Protein AF-A0A7W0A0T0-F1 (afdb_monomer_lite)

Structure (mmCIF, N/CA/C/O backbone):
data_AF-A0A7W0A0T0-F1
#
_entry.id   AF-A0A7W0A0T0-F1
#
loop_
_atom_site.group_PDB
_atom_site.id
_atom_site.type_symbol
_atom_site.label_atom_id
_atom_site.label_alt_id
_atom_site.label_comp_id
_atom_site.label_asym_id
_atom_site.label_entity_id
_atom_site.label_seq_id
_atom_site.pdbx_PDB_ins_code
_atom_site.Cartn_x
_atom_site.Cartn_y
_atom_site.Cartn_z
_atom_site.occupancy
_atom_site.B_iso_or_equiv
_atom_site.auth_seq_id
_atom_site.auth_comp_id
_atom_site.auth_asym_id
_atom_site.auth_atom_id
_atom_site.pdbx_PDB_model_num
ATOM 1 N N . MET A 1 1 ? 17.023 -3.803 2.689 1.00 39.53 1 MET A N 1
ATOM 2 C CA . MET A 1 1 ? 17.949 -4.000 1.551 1.00 39.53 1 MET A CA 1
ATOM 3 C C . MET A 1 1 ? 18.174 -2.632 0.913 1.00 39.53 1 MET A C 1
ATOM 5 O O . MET A 1 1 ? 17.200 -2.035 0.479 1.00 39.53 1 MET A O 1
ATOM 9 N N . GLN A 1 2 ? 19.383 -2.063 0.972 1.00 31.78 2 GLN A N 1
ATOM 10 C CA . GLN A 1 2 ? 19.670 -0.767 0.330 1.00 31.78 2 GLN A CA 1
ATOM 11 C C . GLN A 1 2 ? 19.904 -0.965 -1.181 1.00 31.78 2 GLN A C 1
ATOM 13 O O . GLN A 1 2 ? 20.426 -2.017 -1.559 1.00 31.78 2 GLN A O 1
ATOM 18 N N . PRO A 1 3 ? 19.532 -0.015 -2.062 1.00 42.34 3 PRO A N 1
ATOM 19 C CA . PRO A 1 3 ? 19.707 -0.192 -3.498 1.00 42.34 3 PRO A CA 1
ATOM 20 C C . PRO A 1 3 ? 21.176 -0.025 -3.901 1.00 42.34 3 PRO A C 1
ATOM 22 O O . PRO A 1 3 ? 21.806 0.978 -3.573 1.00 42.34 3 PRO A O 1
ATOM 25 N N . VAL A 1 4 ? 21.697 -0.979 -4.677 1.00 46.12 4 VAL A N 1
ATOM 26 C CA . VAL A 1 4 ? 22.993 -0.856 -5.364 1.00 46.12 4 VAL A CA 1
ATOM 27 C C . VAL A 1 4 ? 22.797 -0.000 -6.629 1.00 46.12 4 VAL A C 1
ATOM 29 O O . VAL A 1 4 ? 21.876 -0.292 -7.406 1.00 46.12 4 VAL A O 1
ATOM 32 N N . PRO A 1 5 ? 23.603 1.056 -6.857 1.00 43.53 5 PRO A N 1
ATOM 33 C CA . PRO A 1 5 ? 23.509 1.867 -8.063 1.00 43.53 5 PRO A CA 1
ATOM 34 C C . PRO A 1 5 ? 24.189 1.149 -9.233 1.00 43.53 5 PRO A C 1
ATOM 36 O O . PRO A 1 5 ? 25.413 1.054 -9.297 1.00 43.53 5 PRO A O 1
ATOM 39 N N . GLY A 1 6 ? 23.377 0.638 -10.158 1.00 41.16 6 GLY A N 1
ATOM 40 C CA . GLY A 1 6 ? 23.816 0.254 -11.498 1.00 41.16 6 GLY A CA 1
ATOM 41 C C . GLY A 1 6 ? 23.865 1.494 -12.386 1.00 41.16 6 GLY A C 1
ATOM 42 O O . GLY A 1 6 ? 22.919 2.280 -12.405 1.00 41.16 6 GLY A O 1
ATOM 43 N N . LYS A 1 7 ? 24.990 1.687 -13.068 1.00 51.78 7 LYS A N 1
ATOM 44 C CA . LYS A 1 7 ? 25.251 2.796 -13.983 1.00 51.78 7 LYS A CA 1
ATOM 45 C C . LYS A 1 7 ? 24.766 2.377 -15.371 1.00 51.78 7 LYS A C 1
ATOM 47 O O . LYS A 1 7 ? 25.337 1.430 -15.884 1.00 51.78 7 LYS A O 1
ATOM 52 N N . ASP A 1 8 ? 23.743 3.040 -15.914 1.00 46.19 8 ASP A N 1
ATOM 53 C CA . ASP A 1 8 ? 23.539 3.221 -17.362 1.00 46.19 8 ASP A CA 1
ATOM 54 C C . ASP A 1 8 ? 22.481 4.313 -17.644 1.00 46.19 8 ASP A C 1
ATOM 56 O O . ASP A 1 8 ? 21.395 4.310 -17.066 1.00 46.19 8 ASP A O 1
ATOM 60 N N . ASP A 1 9 ? 22.898 5.246 -18.507 1.00 47.62 9 ASP A N 1
ATOM 61 C CA . ASP A 1 9 ? 22.289 6.464 -19.075 1.00 47.62 9 ASP A CA 1
ATOM 62 C C . ASP A 1 9 ? 21.670 7.552 -18.164 1.00 47.62 9 ASP A C 1
ATOM 64 O O . ASP A 1 9 ? 20.961 7.319 -17.188 1.00 47.62 9 ASP A O 1
ATOM 68 N N . SER A 1 10 ? 22.005 8.805 -18.478 1.00 53.28 10 SER A N 1
ATOM 69 C CA . SER A 1 10 ? 22.163 9.946 -17.563 1.00 53.28 10 SER A CA 1
ATOM 70 C C . SER A 1 10 ? 20.878 10.677 -17.138 1.00 53.28 10 SER A C 1
ATOM 72 O O . SER A 1 10 ? 20.755 11.888 -17.329 1.00 53.28 10 SER A O 1
ATOM 74 N N . GLY A 1 11 ? 19.938 9.963 -16.523 1.00 61.72 11 GLY A N 1
ATOM 75 C CA . GLY A 1 11 ? 18.779 10.545 -15.840 1.00 61.72 11 GLY A CA 1
ATOM 76 C C . GLY A 1 11 ? 18.871 10.346 -14.330 1.00 61.72 11 GLY A C 1
ATOM 77 O O . GLY A 1 11 ? 19.064 9.226 -13.859 1.00 61.72 11 GLY A O 1
ATOM 78 N N . GLU A 1 12 ? 18.707 11.412 -13.545 1.00 78.81 12 GLU A N 1
ATOM 79 C CA . GLU A 1 12 ? 18.483 11.299 -12.100 1.00 78.81 12 GLU A CA 1
ATOM 80 C C . GLU A 1 12 ? 17.283 10.358 -11.867 1.00 78.81 12 GLU A C 1
ATOM 82 O O . GLU A 1 12 ? 16.205 10.583 -12.425 1.00 78.81 12 GLU A O 1
ATOM 87 N N . ARG A 1 13 ? 17.474 9.265 -11.113 1.00 83.62 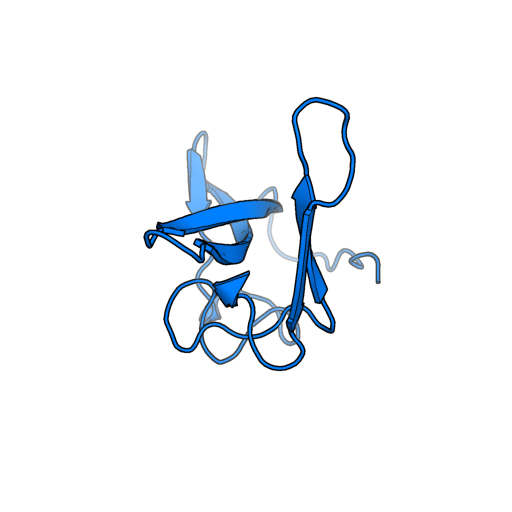13 ARG A N 1
ATOM 88 C CA . ARG A 1 13 ? 16.413 8.306 -10.760 1.00 83.62 13 ARG A CA 1
ATOM 89 C C . ARG A 1 13 ? 16.166 8.347 -9.260 1.00 83.62 13 ARG A C 1
ATOM 91 O O . ARG A 1 13 ? 17.110 8.224 -8.480 1.00 83.62 13 ARG A O 1
ATOM 98 N N . ARG A 1 14 ? 14.901 8.449 -8.856 1.00 90.19 14 ARG A N 1
ATOM 99 C CA . ARG A 1 14 ? 14.492 8.422 -7.444 1.00 90.19 14 ARG A CA 1
ATOM 100 C C . ARG A 1 14 ? 13.298 7.503 -7.227 1.00 90.19 14 ARG A C 1
ATOM 102 O O . ARG A 1 14 ? 12.556 7.216 -8.160 1.00 90.19 14 ARG A O 1
ATOM 109 N N . PHE A 1 15 ? 13.140 7.032 -5.998 1.00 89.06 15 PHE A N 1
ATOM 110 C CA . PHE A 1 15 ? 11.972 6.272 -5.565 1.00 89.06 15 PHE A CA 1
ATOM 111 C C . PHE A 1 15 ? 11.125 7.162 -4.655 1.00 89.06 15 PHE A C 1
ATOM 113 O O . PHE A 1 15 ? 11.648 7.682 -3.672 1.00 89.06 15 PHE A O 1
ATOM 120 N N . GLU A 1 16 ? 9.852 7.339 -4.995 1.00 92.25 16 GLU A N 1
ATOM 121 C CA . GLU A 1 16 ? 8.898 8.166 -4.252 1.00 92.25 16 GLU A CA 1
ATOM 122 C C . GLU A 1 16 ? 7.895 7.254 -3.525 1.00 92.25 16 GLU A C 1
ATOM 124 O O . GLU A 1 16 ? 7.041 6.659 -4.193 1.00 92.25 16 GLU A O 1
ATOM 129 N N . PRO A 1 17 ? 8.005 7.080 -2.193 1.00 93.06 17 PRO A N 1
ATOM 130 C CA . PRO A 1 17 ? 7.096 6.229 -1.436 1.00 93.06 17 PRO A CA 1
ATOM 131 C C . PRO A 1 17 ? 5.734 6.900 -1.218 1.00 93.06 17 PRO A C 1
ATOM 133 O O . PRO A 1 17 ? 5.643 8.120 -1.109 1.00 93.06 17 PRO A O 1
ATOM 136 N N . PHE A 1 18 ? 4.679 6.099 -1.071 1.00 92.44 18 PHE A N 1
ATOM 137 C CA . PHE A 1 18 ? 3.366 6.575 -0.641 1.00 92.44 18 PHE A CA 1
ATOM 138 C C . PHE A 1 18 ? 2.737 5.652 0.403 1.00 92.44 18 PHE A C 1
ATOM 140 O O . PHE A 1 18 ? 2.985 4.445 0.433 1.00 92.44 18 PHE A O 1
ATOM 147 N N . VAL A 1 19 ? 1.855 6.248 1.202 1.00 94.00 19 VAL A N 1
ATOM 148 C CA . VAL A 1 19 ? 0.809 5.572 1.971 1.00 94.00 19 VAL A CA 1
ATOM 149 C C . VAL A 1 19 ? -0.498 6.278 1.632 1.00 94.00 19 VAL A C 1
ATOM 151 O O . VAL A 1 19 ? -0.544 7.507 1.589 1.00 94.00 19 VAL A O 1
ATOM 154 N N . HIS A 1 20 ? -1.542 5.514 1.344 1.00 93.94 20 HIS A N 1
ATOM 155 C CA . HIS A 1 20 ? -2.822 6.024 0.880 1.00 93.94 20 HIS A CA 1
ATOM 156 C C . HIS A 1 20 ? -3.956 5.384 1.677 1.00 93.94 20 HIS A C 1
ATOM 158 O O . HIS A 1 20 ? -4.052 4.160 1.763 1.00 93.94 20 HIS A O 1
ATOM 164 N N . LEU A 1 21 ? -4.823 6.225 2.239 1.00 94.75 21 LEU A N 1
ATOM 165 C CA . LEU A 1 21 ? -6.124 5.815 2.747 1.00 94.75 21 LEU A CA 1
ATOM 166 C C . LEU A 1 21 ? -7.069 5.651 1.555 1.00 94.75 21 LEU A C 1
ATOM 168 O O . LEU A 1 21 ? -7.556 6.638 1.013 1.00 94.75 21 LEU A O 1
ATOM 172 N N . VAL A 1 22 ? -7.250 4.411 1.113 1.00 95.25 22 VAL A N 1
ATO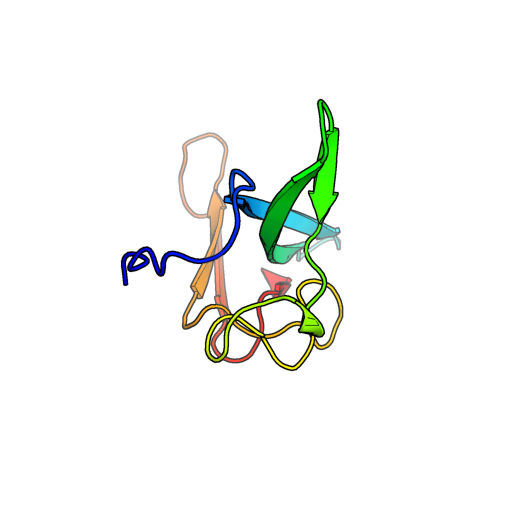M 173 C CA . VAL A 1 22 ? -7.996 4.085 -0.107 1.00 95.25 22 VAL A CA 1
ATOM 174 C C . VAL A 1 22 ? -9.497 4.182 0.127 1.00 95.25 22 VAL A C 1
ATOM 176 O O . VAL A 1 22 ? -10.206 4.722 -0.717 1.00 95.25 22 VAL A O 1
ATOM 179 N N . ASP A 1 23 ? -9.974 3.647 1.253 1.00 95.88 23 ASP A N 1
ATOM 180 C CA . ASP A 1 23 ? -11.395 3.621 1.601 1.00 95.88 23 ASP A CA 1
ATOM 181 C C . ASP A 1 23 ? -11.593 3.552 3.122 1.00 95.88 23 ASP A C 1
ATOM 183 O O . ASP A 1 23 ? -10.687 3.152 3.859 1.00 95.88 23 ASP A O 1
ATOM 187 N N . VAL A 1 24 ? -12.775 3.945 3.595 1.00 96.06 24 VAL A N 1
ATOM 188 C CA . VAL A 1 24 ? -13.161 3.931 5.008 1.00 96.06 24 VAL A CA 1
ATOM 189 C C . VAL A 1 24 ? -14.615 3.497 5.141 1.00 96.06 24 VAL A C 1
ATOM 191 O O . VAL A 1 24 ? -15.510 4.019 4.483 1.00 96.06 24 VAL A O 1
ATOM 194 N N . THR A 1 25 ? -14.851 2.574 6.062 1.00 95.62 25 THR A N 1
ATOM 1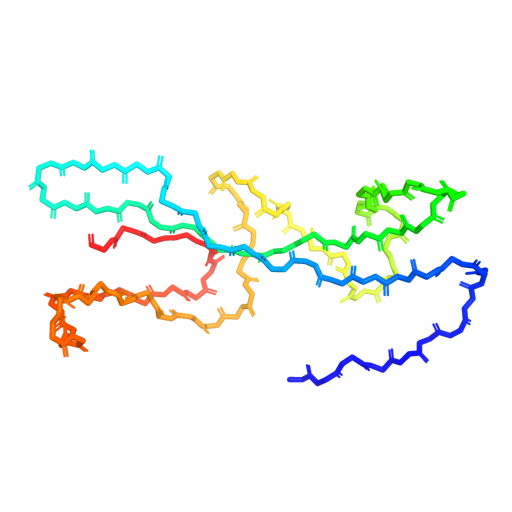95 C CA . THR A 1 25 ? -16.182 2.168 6.518 1.00 95.62 25 THR A CA 1
ATOM 196 C C . THR A 1 25 ? -16.413 2.667 7.943 1.00 95.62 25 THR A C 1
ATOM 198 O O . THR A 1 25 ? -15.535 3.267 8.560 1.00 95.62 25 THR A O 1
ATOM 201 N N . GLU A 1 26 ? -17.586 2.391 8.510 1.00 95.06 26 GLU A N 1
ATOM 202 C CA . GLU A 1 26 ? -17.874 2.721 9.911 1.00 95.06 26 GLU A CA 1
ATOM 203 C C . GLU A 1 26 ? -16.933 2.041 10.922 1.00 95.06 26 GLU A C 1
ATOM 205 O O . GLU A 1 26 ? -16.811 2.522 12.047 1.00 95.06 26 GLU A O 1
ATOM 210 N N . SER A 1 27 ? -16.265 0.945 10.536 1.00 93.75 27 SER A N 1
ATOM 211 C CA . SER A 1 27 ? -15.473 0.116 11.452 1.00 93.75 27 SER A CA 1
ATOM 212 C C . SER A 1 27 ? -14.094 -0.303 10.937 1.00 93.75 27 SER A C 1
ATOM 214 O O . SER A 1 27 ? -13.412 -1.042 11.638 1.00 93.75 27 SER A O 1
ATOM 216 N N . ALA A 1 28 ? -13.699 0.086 9.723 1.00 95.19 28 ALA A N 1
ATOM 217 C CA . ALA A 1 28 ? -12.439 -0.344 9.111 1.00 95.19 28 ALA A CA 1
ATOM 218 C C . ALA A 1 28 ? -11.932 0.660 8.070 1.00 95.19 28 ALA A C 1
ATOM 220 O O . ALA A 1 28 ? -12.730 1.349 7.429 1.00 95.19 28 ALA A O 1
ATOM 221 N N . ALA A 1 29 ? -10.621 0.684 7.848 1.00 95.81 29 ALA A N 1
ATOM 222 C CA . ALA A 1 29 ? -9.955 1.502 6.840 1.00 95.81 29 ALA A CA 1
ATOM 223 C C . ALA A 1 29 ? -9.110 0.637 5.898 1.00 95.81 29 ALA A C 1
ATOM 225 O O . ALA A 1 29 ? -8.307 -0.177 6.347 1.00 95.81 29 ALA A O 1
ATOM 226 N N . LEU A 1 30 ? -9.246 0.835 4.586 1.00 96.38 30 LEU A N 1
ATOM 22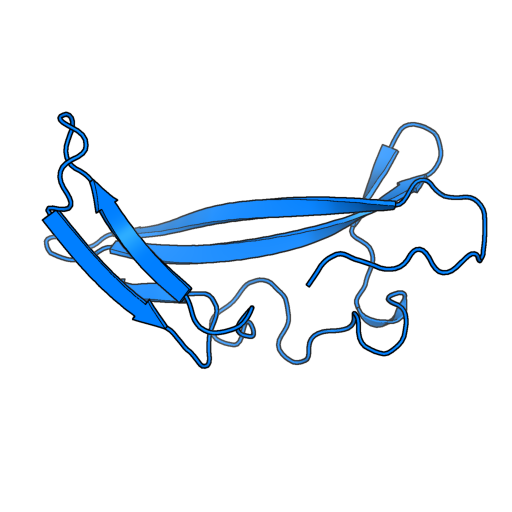7 C CA . LEU A 1 30 ? -8.370 0.212 3.600 1.00 96.38 30 LEU A CA 1
ATOM 228 C C . LEU A 1 30 ? -7.149 1.100 3.391 1.00 96.38 30 LEU A C 1
ATOM 230 O O . LEU A 1 30 ? -7.248 2.198 2.842 1.00 96.38 30 LEU A O 1
ATOM 234 N N . VAL A 1 31 ? -5.987 0.607 3.799 1.00 95.75 31 VAL A N 1
ATOM 235 C CA . VAL A 1 31 ? -4.708 1.305 3.660 1.00 95.75 31 VAL A CA 1
ATOM 236 C C . VAL A 1 31 ? -3.881 0.612 2.589 1.00 95.75 31 VAL A C 1
ATOM 238 O O . VAL A 1 31 ? -3.727 -0.604 2.631 1.00 95.75 31 VAL A O 1
ATOM 241 N N . ALA A 1 32 ? -3.323 1.373 1.650 1.00 95.44 32 ALA A N 1
ATOM 242 C CA . ALA A 1 32 ? -2.372 0.887 0.652 1.00 95.44 32 ALA A CA 1
ATOM 243 C C . ALA A 1 32 ? -1.036 1.628 0.753 1.00 95.44 32 ALA A C 1
ATOM 245 O O . ALA A 1 32 ? -0.991 2.798 1.132 1.00 95.44 32 ALA A O 1
ATOM 246 N N . TRP A 1 33 ? 0.056 0.970 0.381 1.00 94.31 33 TRP A N 1
ATOM 247 C CA . TRP A 1 33 ? 1.396 1.556 0.372 1.00 94.31 33 TRP A CA 1
ATOM 248 C C . TRP A 1 33 ? 2.190 1.110 -0.846 1.00 94.3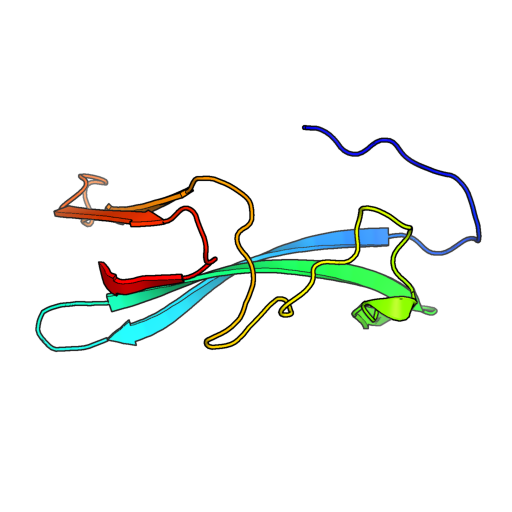1 33 TRP A C 1
ATOM 250 O O . TRP A 1 33 ? 1.895 0.110 -1.492 1.00 94.31 33 TRP A O 1
ATOM 260 N N . GLY A 1 34 ? 3.244 1.844 -1.162 1.00 91.75 34 GLY A N 1
ATOM 261 C CA . GLY A 1 34 ? 4.137 1.468 -2.244 1.00 91.75 34 GLY A CA 1
ATOM 262 C C . GLY A 1 34 ? 5.049 2.611 -2.618 1.00 91.75 34 GLY A C 1
ATOM 263 O O . GLY A 1 34 ? 5.416 3.430 -1.777 1.00 91.75 34 GLY A O 1
ATOM 264 N N . GLY A 1 35 ? 5.422 2.669 -3.889 1.00 90.88 35 GLY A N 1
ATOM 265 C CA . GLY A 1 35 ? 6.123 3.823 -4.421 1.00 90.88 35 GLY A CA 1
ATOM 266 C C . GLY A 1 35 ? 6.425 3.716 -5.901 1.00 90.88 35 GLY A C 1
ATOM 267 O O . GLY A 1 35 ? 6.421 2.628 -6.480 1.00 90.88 35 GLY A O 1
ATOM 268 N N . PHE A 1 36 ? 6.708 4.867 -6.495 1.00 89.19 36 PHE A N 1
ATOM 269 C CA . PHE A 1 36 ? 6.994 5.009 -7.915 1.00 89.19 36 PHE A CA 1
ATOM 270 C C . PHE A 1 36 ? 8.481 5.233 -8.136 1.00 89.19 36 PHE A C 1
ATOM 272 O O . PHE A 1 36 ? 9.119 6.011 -7.424 1.00 89.19 36 PHE A O 1
ATOM 279 N N . PHE A 1 37 ? 9.035 4.592 -9.159 1.00 89.62 37 PHE A N 1
ATOM 280 C CA . PHE A 1 37 ? 10.316 5.022 -9.697 1.00 89.62 37 PHE A CA 1
ATOM 281 C C . PHE A 1 37 ? 10.075 6.214 -10.613 1.00 89.62 37 PHE A C 1
ATOM 283 O O . PHE A 1 37 ? 9.215 6.171 -11.488 1.00 89.62 37 PHE A O 1
ATOM 290 N N . LEU A 1 38 ? 10.829 7.283 -10.392 1.00 92.44 38 LEU A N 1
ATOM 291 C CA . LEU A 1 38 ? 10.770 8.502 -11.179 1.00 92.44 38 LEU A CA 1
ATOM 292 C C . LEU A 1 38 ? 12.107 8.715 -11.875 1.00 92.44 38 LEU A C 1
ATOM 294 O O . LEU A 1 38 ? 13.163 8.487 -11.277 1.00 92.44 38 LEU A O 1
ATOM 298 N N . THR A 1 39 ? 12.061 9.198 -13.110 1.00 93.06 39 THR A N 1
ATOM 299 C CA . THR A 1 39 ? 13.238 9.657 -13.848 1.00 93.06 39 THR A CA 1
ATOM 300 C C . THR A 1 39 ? 13.060 11.101 -14.296 1.00 93.06 39 THR A C 1
ATOM 302 O O . THR A 1 39 ? 11.934 11.576 -14.470 1.00 93.06 39 THR A O 1
ATOM 305 N N . ARG A 1 40 ? 14.172 11.825 -14.414 1.00 91.25 40 ARG A N 1
ATOM 306 C CA . ARG A 1 40 ? 14.174 13.225 -14.821 1.00 91.25 40 ARG A CA 1
ATOM 307 C C . ARG A 1 40 ? 14.239 13.360 -16.342 1.00 91.25 40 ARG A C 1
ATOM 309 O O . ARG A 1 40 ? 15.181 12.887 -16.968 1.00 91.25 40 ARG A O 1
ATOM 316 N N . GLU A 1 41 ? 13.278 14.083 -16.907 1.00 89.19 41 GLU A N 1
ATOM 317 C CA . GLU A 1 41 ? 13.189 14.444 -18.324 1.00 89.19 41 GLU A CA 1
ATOM 318 C C . GLU A 1 41 ? 13.188 15.974 -18.446 1.00 89.19 41 GLU A C 1
ATOM 320 O O . GLU A 1 41 ? 12.167 16.646 -18.266 1.00 89.19 41 GLU A O 1
ATOM 325 N N . GLY A 1 42 ? 14.375 16.547 -18.677 1.00 87.88 42 GLY A N 1
ATOM 326 C CA . GLY A 1 42 ? 14.593 17.993 -18.588 1.00 87.88 42 GLY A CA 1
ATOM 327 C C . GLY A 1 42 ? 14.329 18.511 -17.169 1.00 87.88 42 GLY A C 1
ATOM 328 O O . GLY A 1 42 ? 15.001 18.112 -16.216 1.00 87.88 42 GLY A O 1
ATOM 329 N N . ASP A 1 43 ? 13.323 19.373 -17.022 1.00 89.19 43 ASP A N 1
ATOM 330 C CA . ASP A 1 43 ? 12.895 19.931 -15.729 1.00 89.19 43 ASP A CA 1
ATOM 331 C C . ASP A 1 43 ? 11.660 19.237 -15.137 1.00 89.19 43 ASP A C 1
ATOM 333 O O . ASP A 1 43 ? 11.053 19.732 -14.187 1.00 89.19 43 ASP A O 1
ATOM 337 N N . ARG A 1 44 ? 11.260 18.088 -15.694 1.00 90.19 44 ARG A N 1
ATOM 338 C CA . ARG A 1 44 ? 10.105 17.319 -15.224 1.00 90.19 44 ARG A CA 1
ATOM 339 C C . ARG A 1 44 ? 10.524 15.956 -14.702 1.00 90.19 44 ARG A C 1
ATOM 341 O O . ARG A 1 44 ? 11.527 15.388 -15.123 1.00 90.19 44 ARG A O 1
ATOM 348 N N . TRP A 1 45 ? 9.713 15.432 -13.795 1.00 92.25 45 TRP A N 1
ATOM 349 C CA . TRP A 1 45 ? 9.791 14.049 -13.347 1.00 92.25 45 TRP A CA 1
ATOM 350 C C . TRP A 1 45 ? 8.713 13.239 -14.058 1.00 92.25 45 TRP A C 1
ATOM 352 O O . TRP A 1 45 ? 7.547 13.639 -14.052 1.00 92.25 45 TRP A O 1
ATOM 362 N N . ARG A 1 46 ? 9.100 12.109 -14.647 1.00 92.81 46 ARG A N 1
ATOM 363 C CA . ARG A 1 46 ? 8.189 11.121 -15.234 1.00 92.81 46 ARG A CA 1
ATOM 364 C C . ARG A 1 46 ? 8.222 9.842 -14.403 1.00 92.81 46 ARG A C 1
ATOM 366 O O . ARG A 1 46 ? 9.275 9.482 -13.876 1.00 92.81 46 ARG A O 1
ATOM 373 N N . VAL A 1 47 ? 7.078 9.168 -14.284 1.00 90.75 47 VAL A N 1
ATOM 374 C CA . VAL A 1 47 ? 7.011 7.798 -13.757 1.00 90.75 47 VAL A CA 1
ATOM 375 C C . VAL A 1 47 ? 7.675 6.852 -14.753 1.00 90.75 47 VAL A C 1
ATOM 377 O O . VAL A 1 47 ? 7.404 6.921 -15.947 1.00 90.75 47 VAL A O 1
ATOM 380 N N . VAL A 1 48 ? 8.567 6.005 -14.255 1.00 89.88 48 VAL A N 1
ATOM 381 C CA . VAL A 1 48 ? 9.230 4.969 -15.047 1.00 89.88 48 VAL A CA 1
ATOM 382 C C . VAL A 1 48 ? 8.270 3.797 -15.200 1.00 89.88 48 VAL A C 1
ATOM 384 O O . VAL A 1 48 ? 7.778 3.283 -14.193 1.00 89.88 48 VAL A O 1
ATOM 387 N N . ASP A 1 49 ? 8.023 3.388 -16.441 1.00 86.25 49 ASP A N 1
ATOM 388 C CA . ASP A 1 49 ? 7.195 2.221 -16.741 1.00 86.25 49 ASP A CA 1
ATOM 389 C C . ASP A 1 49 ? 7.915 0.923 -16.344 1.00 86.25 49 ASP A C 1
ATOM 391 O O . ASP A 1 49 ? 9.147 0.845 -16.309 1.00 86.25 49 ASP A O 1
ATOM 395 N N . ASP A 1 50 ? 7.147 -0.123 -16.043 1.00 81.44 50 ASP A N 1
ATOM 396 C CA . ASP A 1 50 ? 7.676 -1.390 -15.529 1.00 81.44 50 ASP A CA 1
ATOM 397 C C . ASP A 1 50 ? 8.669 -2.062 -16.495 1.00 81.44 50 ASP A C 1
ATOM 399 O O . ASP A 1 50 ? 9.613 -2.724 -16.055 1.00 81.44 50 ASP A O 1
ATOM 403 N N . GLU A 1 51 ? 8.485 -1.888 -17.805 1.00 83.56 51 GLU A N 1
ATOM 404 C CA . GLU A 1 51 ? 9.371 -2.387 -18.865 1.00 83.56 51 GLU A CA 1
ATOM 405 C C . GLU A 1 51 ? 10.722 -1.659 -18.917 1.00 83.56 51 GLU A C 1
ATOM 407 O O . GLU A 1 51 ? 11.706 -2.219 -19.400 1.00 83.56 51 GLU A O 1
ATOM 412 N N . GLU A 1 52 ? 10.783 -0.423 -18.419 1.00 85.69 52 GLU A N 1
ATOM 413 C CA . GLU A 1 52 ? 11.997 0.399 -18.378 1.00 85.69 52 GLU A CA 1
ATOM 414 C C . GLU A 1 52 ? 12.819 0.162 -17.098 1.00 85.69 52 GLU A C 1
ATOM 416 O O . GLU A 1 52 ? 13.965 0.620 -16.968 1.00 85.69 52 GLU A O 1
ATOM 421 N N . LEU A 1 53 ? 12.246 -0.555 -16.126 1.00 81.56 53 LEU A N 1
ATOM 422 C CA . LEU A 1 53 ? 12.933 -0.902 -14.894 1.00 81.56 53 LEU A CA 1
ATOM 423 C C . LEU A 1 53 ? 13.974 -2.006 -15.136 1.00 81.56 53 LEU A C 1
ATOM 425 O O . LEU A 1 53 ? 13.691 -3.002 -15.803 1.00 81.56 53 LEU A O 1
ATOM 429 N N . PRO A 1 54 ? 15.178 -1.895 -14.538 1.00 79.69 54 PRO A N 1
ATOM 430 C CA . PRO A 1 54 ? 16.160 -2.973 -14.571 1.00 79.69 54 PRO A CA 1
ATOM 431 C C . PRO A 1 54 ? 15.572 -4.290 -14.056 1.00 79.69 54 PRO A C 1
ATOM 433 O O . PRO A 1 54 ? 14.747 -4.295 -13.134 1.00 79.69 54 PRO A O 1
ATOM 436 N N . ALA A 1 55 ? 16.056 -5.414 -14.590 1.00 73.88 55 ALA A N 1
ATOM 437 C CA . ALA A 1 55 ? 15.695 -6.739 -14.096 1.00 73.88 55 ALA A CA 1
ATOM 438 C C . ALA A 1 55 ? 15.877 -6.818 -12.565 1.00 73.88 55 ALA A C 1
ATOM 440 O O . ALA A 1 55 ? 16.899 -6.393 -12.023 1.00 73.88 55 ALA A O 1
ATOM 441 N N . GLY A 1 56 ? 14.854 -7.313 -11.862 1.00 73.00 56 GLY A N 1
ATOM 442 C CA . GLY A 1 56 ? 14.804 -7.351 -10.394 1.00 73.00 56 GLY A CA 1
ATOM 443 C C . GLY A 1 56 ? 14.258 -6.086 -9.717 1.00 73.00 56 GLY A C 1
ATOM 444 O O . GLY A 1 56 ? 14.068 -6.095 -8.503 1.00 73.00 56 GLY A O 1
ATOM 445 N N . ARG A 1 57 ? 13.980 -5.007 -10.465 1.00 73.81 57 ARG A N 1
ATOM 446 C CA . ARG A 1 57 ? 13.213 -3.845 -9.970 1.00 73.81 57 ARG A CA 1
ATOM 447 C C . ARG A 1 57 ? 11.775 -3.799 -10.470 1.00 73.81 57 ARG A C 1
ATOM 449 O O . ARG A 1 57 ? 10.949 -3.172 -9.812 1.00 73.81 57 ARG A O 1
ATOM 456 N N . ARG A 1 58 ? 11.487 -4.467 -11.589 1.00 73.69 58 ARG A N 1
ATOM 457 C CA . ARG A 1 58 ? 10.120 -4.700 -12.062 1.00 73.69 58 ARG A CA 1
ATOM 458 C C . ARG A 1 58 ? 9.346 -5.523 -11.033 1.00 73.69 58 ARG A C 1
ATOM 460 O O . ARG A 1 58 ? 9.873 -6.512 -10.522 1.00 73.69 58 ARG A O 1
ATOM 467 N N . ARG A 1 59 ? 8.108 -5.123 -10.750 1.00 71.88 59 ARG A N 1
ATOM 468 C CA . ARG A 1 59 ? 7.173 -5.880 -9.910 1.00 71.88 59 ARG A CA 1
ATOM 469 C C . ARG A 1 59 ? 6.056 -6.421 -10.791 1.00 71.88 59 ARG A C 1
ATOM 471 O O . ARG A 1 59 ? 5.461 -5.679 -11.559 1.00 71.88 59 ARG A O 1
ATOM 478 N N . GLU A 1 60 ? 5.775 -7.711 -10.688 1.00 69.94 60 GLU A N 1
ATOM 479 C CA . GLU A 1 60 ? 4.578 -8.285 -11.305 1.00 69.94 60 GLU A CA 1
ATOM 480 C C . GLU A 1 60 ? 3.353 -7.856 -10.482 1.00 69.94 60 GLU A C 1
ATOM 482 O O . GLU A 1 60 ? 3.431 -7.856 -9.260 1.00 69.94 60 GLU A O 1
ATOM 487 N N . GLY A 1 61 ? 2.247 -7.455 -11.118 1.00 72.25 61 GLY A N 1
ATOM 488 C CA . GLY A 1 61 ? 1.013 -7.035 -10.422 1.00 72.25 61 GLY A CA 1
ATOM 489 C C . GLY A 1 61 ? 0.833 -5.522 -10.227 1.00 72.25 61 GLY A C 1
ATOM 490 O O . GLY A 1 61 ? -0.226 -5.089 -9.782 1.00 72.25 61 GLY A O 1
ATOM 491 N N . GLY A 1 62 ? 1.815 -4.704 -10.620 1.00 74.12 62 GLY A N 1
ATOM 492 C CA . GLY A 1 62 ? 1.737 -3.243 -10.554 1.00 74.12 62 GLY A CA 1
ATOM 493 C C . GLY A 1 62 ? 1.841 -2.669 -9.133 1.00 74.12 62 GLY A C 1
ATOM 494 O O . GLY A 1 62 ? 1.899 -3.386 -8.133 1.00 74.12 62 GLY A O 1
ATOM 495 N N . THR A 1 63 ? 1.884 -1.338 -9.052 1.00 77.56 63 THR A N 1
ATOM 496 C CA . THR A 1 63 ? 2.111 -0.590 -7.797 1.00 77.56 63 THR A CA 1
ATOM 497 C C . THR A 1 63 ? 0.812 -0.176 -7.091 1.00 77.56 63 THR A C 1
ATOM 499 O O . THR A 1 63 ? 0.801 -0.015 -5.871 1.00 77.56 63 THR A O 1
ATOM 502 N N . ILE A 1 64 ? -0.292 -0.019 -7.829 1.00 81.38 64 ILE A N 1
ATOM 503 C CA . ILE A 1 64 ? -1.612 0.360 -7.299 1.00 81.38 64 ILE A CA 1
ATOM 504 C C . ILE A 1 64 ? -2.683 -0.554 -7.893 1.00 81.38 64 ILE A C 1
ATOM 506 O O . ILE A 1 64 ? -2.682 -0.813 -9.093 1.00 81.38 64 ILE A O 1
ATOM 510 N N . GLY A 1 65 ? -3.633 -0.974 -7.060 1.00 83.44 65 GLY A N 1
ATOM 511 C CA . GLY A 1 65 ? -4.838 -1.687 -7.470 1.00 83.44 65 GLY A CA 1
ATOM 512 C C . GLY A 1 65 ? -5.095 -2.916 -6.605 1.00 83.44 65 GLY A C 1
ATOM 513 O O . GLY A 1 65 ? -4.328 -3.247 -5.713 1.00 83.44 65 GLY A O 1
ATOM 514 N N . VAL A 1 66 ? -6.178 -3.639 -6.878 1.00 84.06 66 VAL A N 1
ATOM 515 C CA . VAL A 1 66 ? -6.526 -4.846 -6.101 1.00 84.06 66 VAL A CA 1
ATOM 516 C C . VAL A 1 66 ? -5.500 -5.981 -6.253 1.00 84.06 66 VAL A C 1
ATOM 518 O O . VAL A 1 66 ? -5.441 -6.879 -5.421 1.00 84.06 66 VAL A O 1
ATOM 521 N N . GLN A 1 67 ? -4.674 -5.937 -7.302 1.00 85.00 67 GLN A N 1
ATOM 522 C CA . GLN A 1 67 ? -3.630 -6.929 -7.580 1.00 85.00 67 GLN A CA 1
ATOM 523 C C . GLN A 1 67 ? -2.212 -6.413 -7.305 1.00 85.00 67 GLN A C 1
ATOM 525 O O . GLN A 1 67 ? -1.254 -7.095 -7.666 1.00 85.00 67 GLN A O 1
ATOM 530 N N . SER A 1 68 ? -2.057 -5.230 -6.694 1.00 87.38 68 SER A N 1
ATOM 531 C CA . SER A 1 68 ? -0.725 -4.663 -6.499 1.00 87.38 68 SER A CA 1
ATOM 532 C C . SER A 1 68 ? 0.120 -5.483 -5.531 1.00 87.38 68 SER A C 1
ATOM 534 O O . SER A 1 68 ? -0.328 -5.922 -4.466 1.00 87.38 68 SER A O 1
ATOM 536 N N . ALA A 1 69 ? 1.363 -5.714 -5.946 1.00 84.69 69 ALA A N 1
ATOM 537 C CA . ALA A 1 69 ? 2.234 -6.676 -5.298 1.00 84.69 69 ALA A CA 1
ATOM 538 C C . ALA A 1 69 ? 2.857 -6.150 -4.007 1.00 84.69 69 ALA A C 1
ATOM 540 O O . ALA A 1 69 ? 3.216 -4.978 -3.878 1.00 84.69 69 ALA A O 1
ATOM 541 N N . SER A 1 70 ? 3.053 -7.075 -3.070 1.00 86.00 70 SER A N 1
ATOM 542 C CA . SER A 1 70 ? 3.720 -6.838 -1.793 1.00 86.00 70 SER A CA 1
ATOM 543 C C . SER A 1 70 ? 5.130 -6.265 -1.926 1.00 86.00 70 SER A C 1
ATOM 545 O O . SER A 1 70 ? 5.911 -6.656 -2.795 1.00 86.00 70 SER A O 1
ATOM 547 N N . TYR A 1 71 ? 5.500 -5.393 -0.985 1.00 84.50 71 TYR A N 1
ATOM 548 C CA . TYR A 1 71 ? 6.874 -4.916 -0.780 1.00 84.50 71 TYR A CA 1
ATOM 549 C C . TYR A 1 71 ? 7.670 -5.786 0.213 1.00 84.50 71 TYR A C 1
ATOM 551 O O . TYR A 1 71 ? 8.778 -5.412 0.599 1.00 84.50 71 TYR A O 1
ATOM 559 N N . GLY A 1 72 ? 7.141 -6.961 0.552 1.00 88.50 72 GLY A N 1
ATOM 560 C CA . GLY A 1 72 ? 7.552 -7.804 1.669 1.00 88.50 72 GLY A CA 1
ATOM 561 C C . GLY A 1 72 ? 6.546 -7.704 2.816 1.00 88.50 72 GLY A C 1
ATOM 562 O O . GLY A 1 72 ? 5.583 -6.943 2.734 1.00 88.50 72 GLY A O 1
ATOM 563 N N . GLU A 1 73 ? 6.796 -8.461 3.883 1.00 94.19 73 GLU A N 1
ATOM 564 C CA . GLU A 1 73 ? 5.998 -8.393 5.110 1.00 94.19 73 GLU A CA 1
ATOM 565 C C . GLU A 1 73 ? 5.894 -6.951 5.616 1.00 94.19 73 GLU A C 1
ATOM 567 O O . GLU A 1 73 ? 6.902 -6.251 5.773 1.00 94.19 73 GLU A O 1
ATOM 572 N N . ALA A 1 74 ? 4.666 -6.514 5.866 1.00 95.06 74 ALA A N 1
ATOM 573 C CA . ALA A 1 74 ? 4.353 -5.179 6.335 1.00 95.06 74 ALA A CA 1
ATOM 574 C C . ALA A 1 74 ? 3.228 -5.225 7.369 1.00 95.06 74 ALA A C 1
ATOM 576 O O . ALA A 1 74 ? 2.341 -6.072 7.306 1.00 95.06 74 ALA A O 1
ATOM 577 N N . ARG A 1 75 ? 3.249 -4.258 8.287 1.00 96.44 75 ARG A N 1
ATOM 578 C CA . ARG A 1 75 ? 2.179 -4.018 9.251 1.00 96.44 75 ARG A CA 1
ATOM 579 C C . ARG A 1 75 ? 1.666 -2.598 9.082 1.00 96.44 75 ARG A C 1
ATOM 581 O O . ARG A 1 75 ? 2.458 -1.656 9.088 1.00 96.44 75 ARG A O 1
ATOM 588 N N . ALA A 1 76 ? 0.357 -2.454 8.938 1.00 95.88 76 ALA A N 1
ATOM 589 C CA . ALA A 1 76 ? -0.313 -1.164 8.985 1.00 95.88 76 ALA A CA 1
ATOM 590 C C . ALA A 1 76 ? -0.825 -0.928 10.408 1.00 95.88 76 ALA A C 1
ATOM 592 O O . ALA A 1 76 ? -1.452 -1.809 10.994 1.00 95.88 76 ALA A O 1
ATOM 593 N N . GLU A 1 77 ? -0.552 0.252 10.959 1.00 96.50 77 GLU A N 1
ATOM 594 C CA . GLU A 1 77 ? -0.968 0.651 12.303 1.00 96.50 77 GLU A CA 1
ATOM 595 C C . GLU A 1 77 ? -1.753 1.960 12.221 1.00 96.50 77 GLU A C 1
ATOM 597 O O . GLU A 1 77 ? -1.326 2.918 11.573 1.00 96.50 77 GLU A O 1
ATOM 602 N N . VAL A 1 78 ? -2.902 2.001 12.892 1.00 93.50 78 VAL A N 1
ATOM 603 C CA . VAL A 1 78 ? -3.681 3.224 13.100 1.00 93.50 78 VAL A CA 1
ATOM 604 C C . VAL A 1 78 ? -3.368 3.730 14.497 1.00 93.50 78 VAL A C 1
ATOM 606 O O . VAL A 1 78 ? -3.518 2.994 15.474 1.00 93.50 78 VAL A O 1
ATOM 609 N N . LEU A 1 79 ? -2.915 4.978 14.583 1.00 95.81 79 LEU A N 1
ATOM 610 C CA . LEU A 1 79 ? -2.540 5.624 15.834 1.00 95.81 79 LEU A CA 1
ATOM 611 C C . LEU A 1 79 ? -3.610 6.647 16.228 1.00 95.81 79 LEU A C 1
ATOM 613 O O . LEU A 1 79 ? -4.147 7.355 15.374 1.00 95.81 79 LEU A O 1
ATOM 617 N N . ASP A 1 80 ? -3.898 6.751 17.522 1.00 95.88 80 ASP A N 1
ATOM 618 C CA . ASP A 1 80 ? -4.652 7.881 18.061 1.00 95.88 80 ASP A CA 1
ATOM 619 C C . ASP A 1 80 ? -3.796 9.163 18.127 1.00 95.88 80 ASP A C 1
ATOM 621 O O . ASP A 1 80 ? -2.606 9.178 17.804 1.00 95.88 80 ASP A O 1
ATOM 625 N N . LEU A 1 81 ? -4.395 10.268 18.584 1.00 97.38 81 LEU A N 1
ATOM 626 C CA . LEU A 1 81 ? -3.712 11.566 18.697 1.00 97.38 81 LEU A CA 1
ATOM 627 C C . LEU A 1 81 ? -2.570 11.582 19.727 1.00 97.38 81 LEU A C 1
ATOM 629 O O . LEU A 1 81 ? -1.772 12.518 19.736 1.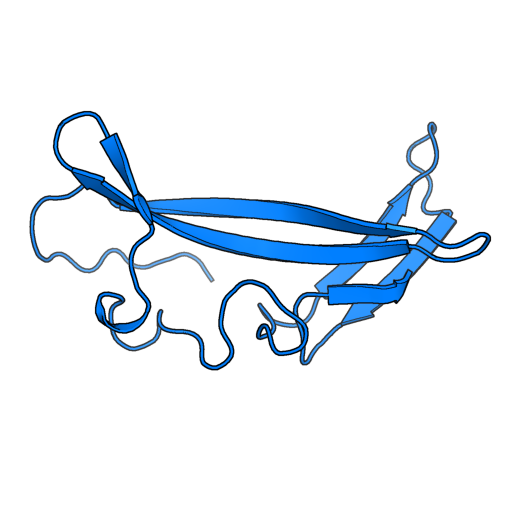00 97.38 81 LEU A O 1
ATOM 633 N N . THR A 1 82 ? -2.496 10.578 20.601 1.00 97.94 82 THR A N 1
ATOM 634 C CA . THR A 1 82 ? -1.399 10.406 21.564 1.00 97.94 82 THR A CA 1
ATOM 635 C C . THR A 1 82 ? -0.247 9.584 20.987 1.00 97.94 82 THR A C 1
ATOM 637 O O . THR A 1 82 ? 0.810 9.493 21.610 1.00 97.94 82 THR A O 1
ATOM 640 N N . GLY A 1 83 ? -0.432 9.012 19.793 1.00 97.50 83 GLY A N 1
ATOM 641 C CA . GLY A 1 83 ? 0.510 8.105 19.150 1.00 97.50 83 GLY A CA 1
ATOM 642 C C . GLY A 1 83 ? 0.350 6.644 19.580 1.00 97.50 83 GLY A C 1
ATOM 643 O O . GLY A 1 83 ? 1.209 5.826 19.259 1.00 97.50 83 GLY A O 1
ATOM 644 N N . SER A 1 84 ? -0.720 6.297 20.300 1.00 98.12 84 SER A N 1
ATOM 645 C CA . SER A 1 84 ? -0.985 4.918 20.717 1.00 98.12 84 SER A CA 1
ATOM 646 C C . SER A 1 84 ? -1.648 4.142 19.583 1.00 98.12 84 SER A C 1
ATOM 648 O O . SER A 1 84 ? -2.587 4.636 18.963 1.00 98.12 84 SER A O 1
ATOM 650 N N . VAL A 1 85 ? -1.185 2.918 19.319 1.00 97.75 85 VAL A N 1
ATOM 651 C CA . VAL A 1 85 ? -1.794 2.041 18.306 1.00 97.75 85 VAL A CA 1
ATOM 652 C C . VAL A 1 85 ? -3.176 1.597 18.783 1.00 97.75 85 VAL A C 1
ATOM 654 O O . VAL A 1 85 ? -3.298 0.963 19.831 1.00 97.75 85 VAL A O 1
ATOM 657 N N . VAL A 1 86 ? -4.209 1.909 18.002 1.00 96.38 86 VAL A N 1
ATOM 658 C CA . VAL A 1 86 ? -5.609 1.551 18.287 1.00 96.38 86 VAL A CA 1
ATOM 659 C C . VAL A 1 86 ? -6.133 0.419 17.404 1.00 96.38 86 VAL A C 1
ATOM 661 O O . VAL A 1 86 ? -7.093 -0.247 17.782 1.00 96.38 86 VAL A O 1
ATOM 664 N N . ALA A 1 87 ? -5.491 0.166 16.263 1.00 96.81 87 ALA A N 1
ATOM 665 C CA . ALA A 1 87 ? -5.770 -0.967 15.384 1.00 96.81 87 ALA A CA 1
ATOM 666 C C . ALA A 1 87 ? -4.535 -1.296 14.535 1.00 96.81 87 ALA A C 1
ATOM 668 O O . ALA A 1 87 ? -3.694 -0.426 14.283 1.00 96.81 87 ALA A O 1
ATOM 669 N N . SER A 1 88 ? -4.410 -2.549 14.095 1.00 97.56 88 SER A N 1
ATOM 670 C CA . SER A 1 88 ? -3.330 -2.954 13.196 1.00 97.56 88 SER A CA 1
ATOM 671 C C . SER A 1 88 ? -3.659 -4.214 12.409 1.00 97.56 88 SER A C 1
ATOM 673 O O . SER A 1 88 ? -4.318 -5.101 12.952 1.00 97.56 88 SER A O 1
ATOM 675 N N . ALA A 1 89 ? -3.090 -4.344 11.215 1.00 97.88 89 ALA A N 1
ATOM 676 C CA . ALA A 1 89 ? -3.159 -5.564 10.420 1.00 97.88 89 ALA A CA 1
ATOM 677 C C . ALA A 1 89 ? -1.833 -5.842 9.700 1.00 97.88 89 ALA A C 1
ATOM 679 O O . ALA A 1 89 ? -1.135 -4.914 9.282 1.00 97.88 89 ALA A O 1
ATOM 680 N N . ASP A 1 90 ? -1.511 -7.126 9.552 1.00 97.12 90 ASP A N 1
ATOM 681 C CA . ASP A 1 90 ? -0.338 -7.605 8.821 1.00 97.12 90 ASP A CA 1
ATOM 682 C C . ASP A 1 90 ? -0.705 -7.955 7.371 1.00 97.12 90 ASP A C 1
ATOM 684 O O . ASP A 1 90 ? -1.804 -8.436 7.082 1.00 97.12 90 ASP A O 1
ATOM 688 N N . ALA A 1 91 ? 0.234 -7.739 6.453 1.00 94.31 91 ALA A N 1
ATOM 689 C CA . ALA A 1 91 ? 0.119 -8.085 5.045 1.00 94.31 91 ALA A CA 1
ATOM 690 C C . ALA A 1 91 ? 1.448 -8.628 4.511 1.00 94.31 91 ALA A C 1
ATOM 692 O O . ALA A 1 91 ? 2.490 -7.989 4.656 1.00 94.31 91 ALA A O 1
ATOM 693 N N . GLY A 1 92 ? 1.390 -9.788 3.851 1.00 89.94 92 GLY A N 1
ATOM 694 C CA . GLY A 1 92 ? 2.569 -10.452 3.285 1.00 89.94 92 GLY A CA 1
ATOM 695 C C . GLY A 1 92 ? 2.564 -10.535 1.758 1.00 89.94 92 GLY A C 1
ATOM 696 O O . GLY A 1 92 ? 3.592 -10.313 1.122 1.00 89.94 92 GLY A O 1
ATOM 697 N N . ASP A 1 93 ? 1.410 -10.808 1.141 1.00 88.31 93 ASP A N 1
ATOM 698 C CA . ASP A 1 93 ? 1.270 -11.099 -0.299 1.00 88.31 93 ASP A CA 1
ATOM 699 C C . ASP A 1 93 ? 0.807 -9.902 -1.150 1.00 88.31 93 ASP A C 1
ATOM 701 O O . ASP A 1 93 ? 0.913 -9.923 -2.376 1.00 88.31 93 ASP A O 1
ATOM 705 N N . ARG A 1 94 ? 0.366 -8.822 -0.503 1.00 90.69 94 ARG A N 1
ATOM 706 C CA . ARG A 1 94 ? -0.175 -7.604 -1.117 1.00 90.69 94 ARG A CA 1
ATOM 707 C C . ARG A 1 94 ? 0.335 -6.351 -0.409 1.00 90.69 94 ARG A C 1
ATOM 709 O O . ARG A 1 94 ? 0.815 -6.418 0.718 1.00 90.69 94 ARG A O 1
ATOM 716 N N . ASN A 1 95 ? 0.204 -5.198 -1.054 1.00 93.56 95 ASN A N 1
ATOM 717 C CA . ASN A 1 95 ? 0.590 -3.894 -0.498 1.00 93.56 95 ASN A CA 1
ATOM 718 C C . ASN A 1 95 ? -0.605 -3.056 -0.003 1.00 93.56 95 ASN A C 1
ATOM 720 O O . ASN A 1 95 ? -0.569 -1.825 -0.048 1.00 93.56 95 ASN A O 1
ATOM 724 N N . HIS A 1 96 ? -1.688 -3.716 0.398 1.00 95.38 96 HIS A N 1
ATOM 725 C CA . HIS A 1 96 ? -2.869 -3.069 0.950 1.00 95.38 96 HIS A CA 1
ATOM 726 C C . HIS A 1 96 ? -3.569 -3.969 1.966 1.00 95.38 96 HIS A C 1
ATOM 728 O O . HIS A 1 96 ? -3.587 -5.189 1.818 1.00 95.38 96 HIS A O 1
ATOM 734 N N . VAL A 1 97 ? -4.170 -3.386 2.996 1.00 96.38 97 VAL A N 1
ATOM 735 C CA . VAL A 1 97 ? -4.833 -4.148 4.055 1.00 96.38 97 VAL A CA 1
ATOM 736 C C . VAL A 1 97 ? -5.979 -3.352 4.663 1.00 96.38 97 VAL A C 1
ATOM 738 O O . VAL A 1 97 ? -5.906 -2.127 4.767 1.00 96.38 97 VAL A O 1
ATOM 741 N N . TRP A 1 98 ? -7.046 -4.056 5.037 1.00 96.88 98 TRP A N 1
ATOM 742 C CA . TRP A 1 98 ? -8.076 -3.500 5.907 1.00 96.88 98 TRP A CA 1
ATOM 743 C C . TRP A 1 98 ? -7.565 -3.535 7.347 1.00 96.88 98 TRP A C 1
ATOM 745 O O . TRP A 1 98 ? -7.170 -4.600 7.824 1.00 96.88 98 TRP A O 1
ATOM 755 N N . VAL A 1 99 ? -7.566 -2.377 8.003 1.00 96.12 99 VAL A N 1
ATOM 756 C CA . VAL A 1 99 ? -7.233 -2.194 9.422 1.00 96.12 99 VAL A CA 1
ATOM 757 C C . VAL A 1 99 ? -8.480 -1.820 10.202 1.00 96.12 99 VAL A C 1
ATOM 759 O O . VAL A 1 99 ? -9.293 -1.039 9.651 1.00 96.12 99 VAL A O 1
#

Secondary structure (DSSP, 8-state):
-PPP----SS--EEEEEEEEEEEE-SS-EEEEEEEEEEEEETTEEEEPPGGGSPTTT--TT-SSSTTPBP-SSEEEEEE-TTS-EEEEEEESSBSEEE-

Sequence (99 aa):
MQPVPGKDDSGERRFEPFVHLVDVTESAALVAWGGFFLTREGDRWRVVDDEELPAGRRREGGTIGVQSASYGEARAEVLDLTGSVVASADAGDRNHVWV

pLDDT: mean 85.0, std 15.65, range [31.78, 98.12]

Foldseek 3Di:
DDDDDDDDDDWDKDKAKDKDQPDDDPPKTKIFIFTFIWTDDPPDIDTDDLVNDPPPVRDPQDRDDPRAFDPAKDKDFDADPVRHTPDMDIDGGHRIDID

Radius of gyration: 16.23 Å; chains: 1; bounding box: 43×31×41 Å